Protein AF-A0A0F9FJ45-F1 (afdb_monomer_lite)

Organism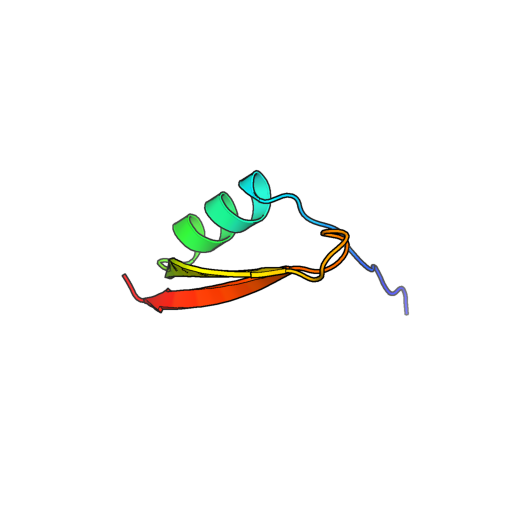: NCBI:txid412755

InterPro domains:
  IPR019257 Histidine-specific methyltransferase, SAM-dependent methyltransferase domain [PF10017] (1-41)

Secondary structure (DSSP, 8-state):
---------HHHHHHHHHHTTEEEEEEEE-TTSS-EEEEEEE-

Foldseek 3Di:
DDDDDDDDDPVRVCVVQVVVQKDFPDKDADPVRPDMDTDIDHD

Structure (mmCIF, N/CA/C/O backbone):
data_AF-A0A0F9FJ45-F1
#
_entry.id   AF-A0A0F9FJ45-F1
#
loop_
_atom_site.group_PDB
_atom_site.id
_atom_site.type_symbol
_atom_site.label_atom_id
_atom_site.label_alt_id
_atom_site.label_comp_id
_atom_site.label_asym_id
_atom_site.label_entity_id
_atom_site.label_seq_id
_atom_site.pdbx_PDB_ins_code
_atom_site.Cartn_x
_atom_site.Cartn_y
_atom_site.Cartn_z
_atom_site.occupancy
_atom_site.B_iso_or_equiv
_atom_site.auth_seq_id
_atom_site.auth_comp_id
_atom_site.auth_asym_id
_atom_site.auth_atom_id
_atom_site.pdbx_PDB_model_num
ATOM 1 N N . HIS A 1 1 ? 14.160 22.150 6.376 1.00 78.75 1 HIS A N 1
ATOM 2 C CA . HIS A 1 1 ? 12.986 21.328 6.032 1.00 78.75 1 HIS A CA 1
ATOM 3 C C . HIS A 1 1 ? 13.542 20.043 5.452 1.00 78.75 1 HIS A C 1
ATOM 5 O O . HIS A 1 1 ? 14.252 20.130 4.459 1.00 78.75 1 HIS A O 1
ATOM 11 N N . THR A 1 2 ? 13.349 18.909 6.121 1.00 86.50 2 THR A N 1
ATOM 12 C CA . THR A 1 2 ? 13.870 17.620 5.646 1.00 86.50 2 THR A CA 1
ATOM 13 C C . THR A 1 2 ? 12.690 16.783 5.202 1.00 86.50 2 THR A C 1
ATOM 15 O O . THR A 1 2 ? 11.780 16.545 5.992 1.00 86.50 2 THR A O 1
ATOM 18 N N . GLU A 1 3 ? 12.698 16.371 3.942 1.00 93.31 3 GLU A N 1
ATOM 19 C CA . GLU A 1 3 ? 11.726 15.427 3.404 1.00 93.31 3 GLU A CA 1
ATOM 20 C C . GLU A 1 3 ? 12.257 13.999 3.561 1.00 93.31 3 GLU A C 1
ATOM 22 O O . GLU A 1 3 ? 13.453 13.750 3.394 1.00 93.31 3 GLU A O 1
ATOM 27 N N . ILE A 1 4 ? 11.367 13.061 3.887 1.00 92.75 4 ILE A N 1
ATOM 28 C CA . ILE A 1 4 ? 11.673 11.632 3.944 1.00 92.75 4 ILE A CA 1
ATOM 29 C C . ILE A 1 4 ? 10.656 10.901 3.069 1.00 92.75 4 ILE A C 1
ATOM 31 O O . ILE A 1 4 ? 9.461 10.922 3.346 1.00 92.75 4 ILE A O 1
ATOM 35 N N . SER A 1 5 ? 11.140 10.200 2.043 1.00 93.69 5 SER A N 1
ATOM 36 C CA . SER A 1 5 ? 10.323 9.31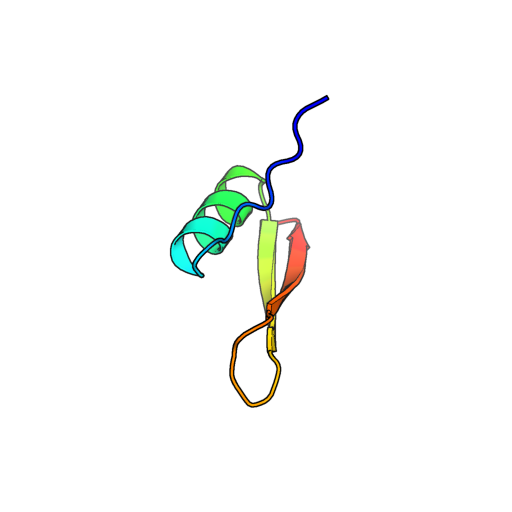0 1.210 1.00 93.69 5 SER A CA 1
ATOM 37 C C . SER A 1 5 ? 10.435 7.869 1.723 1.00 93.69 5 SER A C 1
ATOM 39 O O . SER A 1 5 ? 11.167 7.053 1.153 1.00 93.69 5 SER A O 1
ATOM 41 N N . GLN A 1 6 ? 9.708 7.546 2.794 1.00 94.19 6 GLN A N 1
ATOM 42 C CA . GLN A 1 6 ? 9.663 6.188 3.348 1.00 94.19 6 GLN A CA 1
ATOM 43 C C . GLN A 1 6 ? 9.098 5.194 2.322 1.00 94.19 6 GLN A C 1
ATOM 45 O O . GLN A 1 6 ? 8.159 5.504 1.587 1.00 94.19 6 GLN A O 1
ATOM 50 N N . LYS A 1 7 ? 9.692 4.001 2.261 1.00 95.31 7 LYS A N 1
ATOM 51 C CA . LYS A 1 7 ? 9.216 2.877 1.448 1.00 95.31 7 LYS A CA 1
ATOM 52 C C . LYS A 1 7 ? 8.751 1.780 2.395 1.00 95.31 7 LYS A C 1
ATOM 54 O O . LYS A 1 7 ? 9.412 1.528 3.400 1.00 95.31 7 LYS A O 1
ATOM 59 N N . TYR A 1 8 ? 7.619 1.169 2.076 1.00 95.69 8 TYR A N 1
ATOM 60 C CA . TYR A 1 8 ? 6.963 0.185 2.928 1.00 95.69 8 TYR A CA 1
ATOM 61 C C . TYR A 1 8 ? 6.785 -1.118 2.170 1.00 95.69 8 TYR A C 1
ATOM 63 O O . TYR A 1 8 ? 6.483 -1.104 0.978 1.00 95.69 8 TYR A O 1
ATOM 71 N N . ASP A 1 9 ? 6.959 -2.223 2.882 1.00 95.94 9 ASP A N 1
ATOM 72 C CA . ASP A 1 9 ? 6.549 -3.535 2.414 1.00 95.94 9 ASP A CA 1
ATOM 73 C C . ASP A 1 9 ? 5.087 -3.814 2.794 1.00 95.94 9 ASP A C 1
ATOM 75 O O . ASP A 1 9 ? 4.473 -3.122 3.615 1.00 95.94 9 ASP A O 1
ATOM 79 N N . ASP A 1 10 ? 4.531 -4.867 2.204 1.00 96.06 10 ASP A N 1
ATOM 80 C CA . ASP A 1 10 ? 3.136 -5.256 2.409 1.00 96.06 10 ASP A CA 1
ATOM 81 C C . ASP A 1 10 ? 2.846 -5.599 3.878 1.00 96.06 10 ASP A C 1
ATOM 83 O O . ASP A 1 10 ? 1.759 -5.326 4.387 1.00 96.06 10 ASP A O 1
ATOM 87 N N . ARG A 1 11 ? 3.841 -6.132 4.605 1.00 97.81 11 ARG A N 1
ATOM 88 C CA . ARG A 1 11 ? 3.719 -6.431 6.038 1.00 97.81 11 ARG A CA 1
ATOM 89 C C . ARG A 1 11 ? 3.505 -5.159 6.854 1.00 97.81 11 ARG A C 1
ATOM 91 O O . ARG A 1 11 ? 2.660 -5.143 7.750 1.00 97.81 11 ARG A O 1
ATOM 98 N N . THR A 1 12 ? 4.264 -4.110 6.559 1.00 98.06 12 THR A N 1
ATOM 99 C CA . THR A 1 12 ? 4.148 -2.823 7.244 1.00 98.06 12 THR A CA 1
ATOM 100 C C . THR A 1 12 ? 2.813 -2.163 6.922 1.00 98.06 12 THR A C 1
ATOM 102 O O . THR A 1 12 ? 2.147 -1.682 7.837 1.00 98.06 12 THR A O 1
ATOM 105 N N . ILE A 1 13 ? 2.375 -2.197 5.658 1.00 97.81 13 ILE A N 1
ATOM 106 C CA . ILE A 1 13 ? 1.067 -1.653 5.263 1.00 97.81 13 ILE A CA 1
ATOM 107 C C . ILE A 1 13 ? -0.082 -2.406 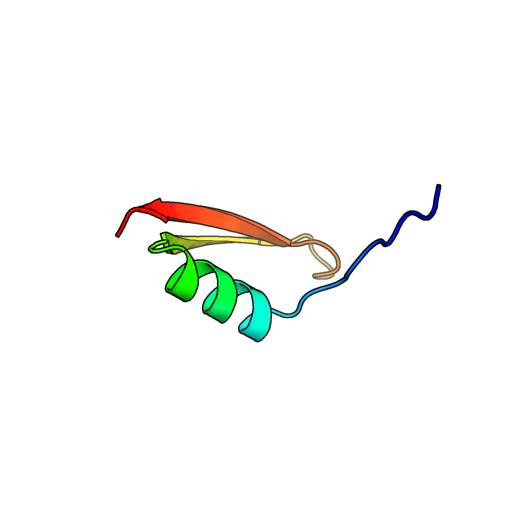5.943 1.00 97.81 13 ILE A C 1
ATOM 109 O O . ILE A 1 13 ? -0.975 -1.766 6.495 1.00 97.81 13 ILE A O 1
ATOM 113 N N . ALA A 1 14 ? -0.045 -3.741 5.977 1.00 98.00 14 ALA A N 1
ATOM 114 C CA . ALA A 1 14 ? -1.067 -4.545 6.649 1.00 98.00 14 ALA A CA 1
ATOM 115 C C . ALA A 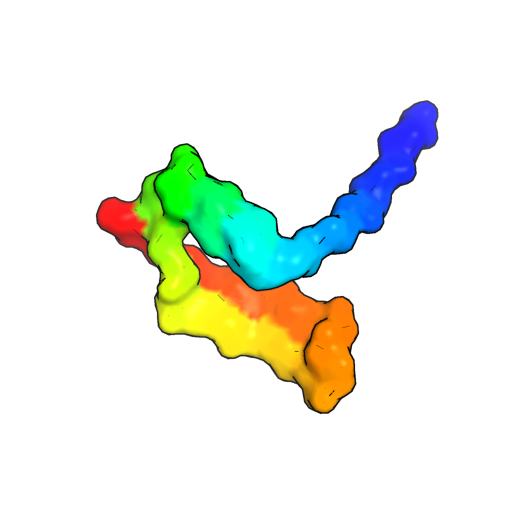1 14 ? -1.138 -4.249 8.155 1.00 98.00 14 ALA A C 1
ATOM 117 O O . ALA A 1 14 ? -2.225 -4.107 8.714 1.00 98.00 14 ALA A O 1
ATOM 118 N N . TRP A 1 15 ? 0.018 -4.101 8.811 1.00 98.44 15 TRP A N 1
ATOM 119 C CA . TRP A 1 15 ? 0.074 -3.715 10.219 1.00 98.44 15 TRP A CA 1
ATOM 120 C C . TRP A 1 15 ? -0.495 -2.311 10.455 1.00 98.44 15 TRP A C 1
ATOM 122 O O . TRP A 1 15 ? -1.287 -2.126 11.378 1.00 98.44 15 TRP A O 1
ATOM 132 N N . LEU A 1 16 ? -0.143 -1.331 9.615 1.00 98.19 16 LEU A N 1
ATOM 133 C CA . LEU A 1 16 ? -0.685 0.027 9.709 1.00 98.19 16 LEU A CA 1
ATOM 134 C C . LEU A 1 16 ? -2.206 0.037 9.521 1.00 98.19 16 LEU A C 1
ATOM 136 O O . LEU A 1 16 ? -2.908 0.649 10.321 1.00 98.19 16 LEU A O 1
ATOM 140 N N . ALA A 1 17 ? -2.719 -0.684 8.521 1.00 98.19 17 ALA A N 1
ATOM 141 C CA . ALA A 1 17 ? -4.151 -0.802 8.266 1.00 98.19 17 ALA A CA 1
ATOM 142 C C . ALA A 1 17 ? -4.899 -1.354 9.487 1.00 98.19 17 ALA A C 1
ATOM 144 O O . ALA A 1 17 ? -5.856 -0.738 9.958 1.00 98.19 17 ALA A O 1
ATOM 145 N N . ASP A 1 18 ? -4.398 -2.452 10.066 1.00 98.19 18 ASP A N 1
ATOM 146 C CA . ASP A 1 18 ? -4.978 -3.059 11.263 1.00 98.19 18 ASP A CA 1
ATOM 147 C C . ASP A 1 18 ? -5.030 -2.077 12.441 1.00 98.19 18 ASP A C 1
ATOM 149 O O . ASP A 1 18 ? -6.085 -1.909 13.061 1.00 98.19 18 ASP A O 1
ATOM 153 N N . LYS A 1 19 ? -3.915 -1.379 12.702 1.00 98.50 19 LYS A N 1
ATOM 154 C CA . LYS A 1 19 ? -3.805 -0.376 13.775 1.00 98.50 19 LYS A CA 1
ATOM 155 C C . LYS A 1 19 ? -4.673 0.854 13.550 1.00 98.50 19 LYS A C 1
ATOM 157 O O . LYS A 1 19 ? -5.036 1.512 14.522 1.00 98.50 19 LYS A O 1
ATOM 162 N N . SER A 1 20 ? -5.029 1.140 12.305 1.00 98.25 20 SER A N 1
ATOM 163 C CA . SER A 1 20 ? -5.942 2.219 11.937 1.00 98.25 20 SER A CA 1
ATOM 164 C C . SER A 1 20 ? -7.410 1.786 11.860 1.00 98.25 20 SER A C 1
ATOM 166 O O . SER A 1 20 ? -8.252 2.611 11.516 1.00 98.25 20 SER A O 1
ATOM 168 N N . GLY A 1 21 ? -7.747 0.530 12.182 1.00 98.31 21 GLY A N 1
ATOM 169 C CA . GLY A 1 21 ? -9.127 0.038 12.093 1.00 98.31 21 GLY A CA 1
ATOM 170 C C . GLY A 1 21 ? -9.625 -0.111 10.651 1.00 98.31 21 GLY A C 1
ATOM 171 O O . GLY A 1 21 ? -10.820 0.019 10.392 1.00 98.31 21 GLY A O 1
ATOM 172 N N . LEU A 1 22 ? -8.709 -0.353 9.714 1.00 98.62 22 LEU A N 1
ATOM 173 C CA . LEU A 1 22 ? -8.987 -0.516 8.292 1.00 98.62 22 LEU A CA 1
ATOM 174 C C . LEU A 1 22 ? -8.691 -1.948 7.841 1.00 98.62 22 LEU A C 1
ATOM 176 O O . LEU A 1 22 ? -7.764 -2.588 8.336 1.00 98.62 22 LEU A O 1
ATOM 180 N N . ASP A 1 23 ? -9.438 -2.403 6.841 1.00 98.19 23 ASP A N 1
ATOM 181 C CA . ASP A 1 23 ? -9.167 -3.620 6.083 1.00 98.19 23 ASP A CA 1
ATOM 182 C C . ASP A 1 23 ? -8.703 -3.262 4.670 1.00 98.19 23 ASP A C 1
ATOM 184 O O . ASP A 1 23 ? -9.305 -2.415 4.003 1.00 98.19 23 ASP A O 1
ATOM 188 N N . ILE A 1 24 ? -7.665 -3.944 4.186 1.00 97.94 24 ILE A N 1
ATOM 189 C CA . ILE A 1 24 ? -7.286 -3.914 2.769 1.00 97.94 24 ILE A CA 1
ATOM 190 C C . ILE A 1 24 ? -8.278 -4.791 2.010 1.00 97.94 24 ILE A C 1
ATOM 192 O O . ILE A 1 24 ? -8.358 -5.993 2.255 1.00 97.94 24 ILE A O 1
ATOM 196 N N . VAL A 1 25 ? -9.026 -4.203 1.079 1.00 98.12 25 VAL A N 1
ATOM 197 C CA . VAL A 1 25 ? -10.030 -4.935 0.286 1.00 98.12 25 VAL A CA 1
ATOM 198 C C . VAL A 1 25 ? -9.572 -5.216 -1.140 1.00 98.12 25 VAL A C 1
ATOM 200 O O . VAL A 1 25 ? -10.124 -6.088 -1.806 1.00 98.12 25 VAL A O 1
ATOM 203 N N . THR A 1 26 ? -8.583 -4.476 -1.638 1.00 98.12 26 THR A N 1
ATOM 204 C CA . THR A 1 26 ? -8.002 -4.646 -2.975 1.00 98.12 26 THR A CA 1
ATOM 205 C C . THR A 1 26 ? -6.630 -3.981 -3.019 1.00 98.12 26 THR A C 1
ATOM 207 O O . THR A 1 26 ? -6.402 -2.975 -2.345 1.00 98.12 26 THR A O 1
ATOM 210 N N . GLU A 1 27 ? -5.736 -4.515 -3.846 1.00 97.62 27 GLU A N 1
ATOM 211 C CA . GLU A 1 27 ? -4.453 -3.905 -4.177 1.00 97.62 27 GLU A CA 1
ATOM 212 C C . GLU A 1 27 ? -4.227 -3.879 -5.691 1.00 97.62 27 GLU A C 1
ATOM 214 O O . GLU A 1 27 ? -4.705 -4.743 -6.428 1.00 97.62 27 GLU A O 1
ATOM 219 N N . PHE A 1 28 ? -3.489 -2.872 -6.149 1.00 97.69 28 PHE A N 1
ATOM 220 C CA . PHE A 1 28 ? -3.084 -2.704 -7.539 1.00 97.69 28 PHE A CA 1
ATOM 221 C C . PHE A 1 28 ? -1.598 -2.401 -7.589 1.00 97.69 28 PHE A C 1
ATOM 223 O O . PHE A 1 28 ? -1.104 -1.625 -6.771 1.00 97.69 28 PHE A O 1
ATOM 230 N N . SER A 1 29 ? -0.897 -2.949 -8.573 1.00 97.31 29 SER A N 1
ATOM 231 C CA . SER A 1 29 ? 0.526 -2.694 -8.764 1.00 97.31 29 SER A CA 1
ATOM 232 C C . SER A 1 29 ? 0.854 -2.525 -10.241 1.00 97.31 29 SER A C 1
ATOM 234 O O . SER A 1 29 ? 0.095 -2.977 -11.102 1.00 97.31 29 SER A O 1
ATOM 236 N N . ASP A 1 30 ? 1.953 -1.836 -10.543 1.00 97.12 30 ASP A N 1
ATOM 237 C CA . ASP A 1 30 ? 2.471 -1.799 -11.907 1.00 97.12 30 ASP A CA 1
ATOM 238 C C . ASP A 1 30 ? 3.055 -3.166 -12.309 1.00 97.12 30 ASP A C 1
ATOM 240 O O . ASP A 1 30 ? 3.252 -4.050 -11.476 1.00 97.12 30 ASP A O 1
ATOM 244 N N . ALA A 1 31 ? 3.359 -3.341 -13.596 1.00 97.31 31 ALA A N 1
ATOM 245 C CA . ALA A 1 31 ? 3.849 -4.614 -14.125 1.00 97.31 31 ALA A CA 1
ATOM 246 C C . ALA A 1 31 ? 5.156 -5.099 -13.468 1.00 97.31 31 ALA A C 1
ATOM 248 O O . ALA A 1 31 ? 5.402 -6.303 -13.438 1.00 97.31 31 ALA A O 1
ATOM 249 N N . ASN A 1 32 ? 5.979 -4.184 -12.943 1.00 96.81 32 ASN A N 1
ATOM 250 C CA . ASN A 1 32 ? 7.249 -4.505 -12.288 1.00 96.81 32 ASN A CA 1
ATOM 251 C C . ASN A 1 32 ? 7.164 -4.474 -10.752 1.00 96.81 32 ASN A C 1
ATOM 253 O O . ASN A 1 32 ? 8.180 -4.656 -10.087 1.00 96.81 32 ASN A O 1
ATOM 257 N N . ALA A 1 33 ? 5.979 -4.239 -10.182 1.00 93.06 33 ALA A N 1
ATOM 258 C CA . ALA A 1 33 ? 5.746 -4.152 -8.741 1.00 93.06 33 ALA A CA 1
ATOM 259 C C . ALA A 1 33 ? 6.607 -3.115 -7.985 1.00 93.06 33 ALA A C 1
ATOM 261 O O . ALA A 1 33 ? 6.956 -3.300 -6.819 1.00 93.06 33 ALA A O 1
ATOM 262 N N . HIS A 1 34 ? 6.945 -1.999 -8.632 1.00 93.88 34 HIS A N 1
ATOM 263 C CA . HIS A 1 34 ? 7.666 -0.877 -8.021 1.00 93.88 34 HIS A CA 1
ATOM 264 C C . HIS A 1 34 ? 6.740 0.081 -7.262 1.00 93.88 34 HIS A C 1
ATOM 266 O O . HIS A 1 34 ? 7.174 0.774 -6.338 1.00 93.88 34 HIS A O 1
ATOM 272 N N . TYR A 1 35 ? 5.467 0.131 -7.654 1.00 95.31 35 TYR A N 1
ATOM 273 C CA . TYR A 1 35 ? 4.441 0.960 -7.040 1.00 95.31 35 TYR A CA 1
ATOM 274 C C . TYR A 1 35 ? 3.217 0.118 -6.725 1.00 95.31 35 TYR A C 1
ATOM 276 O O . TYR A 1 35 ? 2.785 -0.706 -7.534 1.00 95.31 35 TYR A O 1
ATOM 284 N N . LYS A 1 36 ? 2.630 0.356 -5.552 1.00 96.69 36 LYS A N 1
ATOM 285 C CA . LYS A 1 36 ? 1.423 -0.337 -5.120 1.00 96.69 36 LYS A CA 1
ATOM 286 C C . LYS A 1 36 ? 0.433 0.645 -4.508 1.00 96.69 36 LYS A C 1
ATOM 288 O O . LYS A 1 36 ? 0.802 1.485 -3.690 1.00 96.69 36 LYS A O 1
ATOM 293 N N . ASN A 1 37 ? -0.821 0.515 -4.921 1.00 97.75 37 ASN A N 1
ATOM 294 C CA . ASN A 1 37 ? -1.963 1.224 -4.367 1.00 97.75 37 ASN A CA 1
ATOM 295 C C . ASN A 1 37 ? -2.860 0.232 -3.632 1.00 97.75 37 ASN A C 1
ATOM 297 O O . ASN A 1 37 ? -3.071 -0.885 -4.101 1.00 97.75 37 ASN A O 1
ATOM 301 N N . TYR A 1 38 ? -3.435 0.679 -2.521 1.00 97.88 38 TYR A N 1
ATOM 302 C CA . TYR A 1 38 ? -4.321 -0.117 -1.683 1.00 97.88 38 TYR A CA 1
ATOM 303 C C . TYR A 1 38 ? -5.675 0.570 -1.561 1.00 97.88 38 TYR A C 1
ATOM 305 O O . TYR A 1 38 ? -5.751 1.782 -1.355 1.00 97.88 38 TYR A O 1
ATOM 313 N N . VAL A 1 39 ? -6.745 -0.213 -1.668 1.00 98.31 39 VAL A N 1
ATOM 314 C CA . VAL A 1 39 ? -8.098 0.225 -1.331 1.00 98.31 39 VAL A CA 1
ATOM 315 C C . VAL A 1 39 ? -8.402 -0.261 0.074 1.00 98.31 39 VAL A C 1
ATOM 317 O O . VAL A 1 39 ? -8.326 -1.460 0.354 1.00 98.31 39 VAL A O 1
ATOM 320 N N . PHE A 1 40 ? -8.766 0.676 0.943 1.00 98.44 40 PHE A N 1
ATOM 321 C CA . PHE A 1 40 ? -9.121 0.400 2.327 1.00 98.44 40 PHE A CA 1
ATOM 322 C C . PHE A 1 40 ? -10.620 0.565 2.553 1.00 98.44 40 PHE A C 1
ATOM 324 O O . PHE A 1 40 ? -11.261 1.433 1.956 1.00 98.44 40 PHE A O 1
ATOM 331 N N . ARG A 1 41 ? -11.163 -0.234 3.467 1.00 98.31 41 ARG A N 1
ATOM 332 C CA . ARG A 1 41 ? -12.503 -0.069 4.034 1.00 98.31 41 ARG A CA 1
ATOM 333 C C . ARG A 1 41 ? -12.375 0.038 5.549 1.00 98.31 41 ARG A C 1
ATOM 335 O O . ARG A 1 41 ? -11.524 -0.627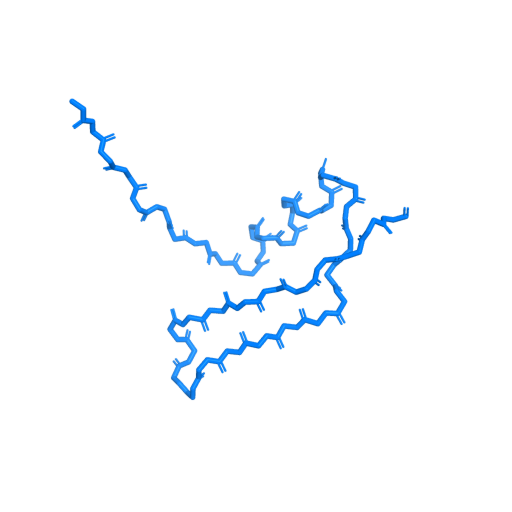 6.131 1.00 98.31 41 ARG A O 1
ATOM 342 N N . THR A 1 42 ? -13.209 0.848 6.191 1.00 97.00 42 THR A N 1
ATOM 343 C CA 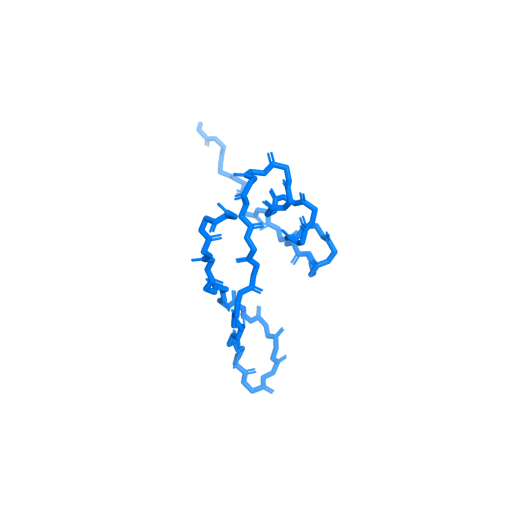. THR A 1 42 ? -13.346 0.796 7.652 1.00 97.00 42 THR A CA 1
ATOM 344 C C . THR A 1 42 ? -13.837 -0.586 8.065 1.00 97.00 42 THR A C 1
ATOM 346 O O . THR A 1 42 ? -14.721 -1.139 7.402 1.00 97.00 42 THR A O 1
ATOM 349 N N . LYS A 1 43 ? -13.245 -1.139 9.121 1.00 88.62 43 LYS A N 1
ATOM 350 C CA . LYS A 1 43 ? -13.755 -2.360 9.748 1.00 88.62 43 LYS A CA 1
ATOM 351 C C . LYS A 1 43 ? -15.192 -2.176 10.236 1.00 88.62 43 LYS A C 1
ATOM 353 O O . LYS A 1 43 ? -15.547 -1.033 10.609 1.00 88.62 43 LYS A O 1
#

pLDDT: mean 96.09, std 3.72, range [78.75, 98.62]

Sequence (43 aa):
HTEISQKYDDRTIAWLADKSGLDIVTEFSDANAHYKNYVFRTK

Radius of gyration: 12.12 Å; chains: 1; bounding box: 28×28×28 Å